Protein AF-A0A1B6IZW8-F1 (afdb_monomer)

Organism: NCBI:txid320908

InterPro domains:
  IPR007110 Immunoglobulin-like domain [PS50835] (6-103)
  IPR013783 Immunoglobulin-like fold [G3DSA:2.60.40.10] (15-103)
  IPR036179 Immunoglobulin-like domain superfamily [SSF48726] (21-102)

pLDDT: mean 86.3, std 16.2, range [38.28, 98.56]

Foldseek 3Di:
DDDPPPPDPPPPPPPPPPDQDDDDDDAQAKDKAWAFDDLVVVVPVWWKWKWWQD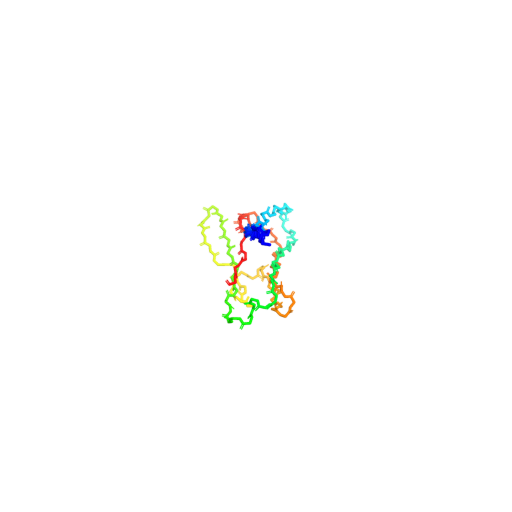PVGIDTQAIQQGGPDPQKGWDDDSNRRTTMIMGGRDDCVPPVTGMDMDD

Structure (mmCIF, N/CA/C/O backbone):
data_AF-A0A1B6IZW8-F1
#
_entry.id   AF-A0A1B6IZW8-F1
#
loop_
_atom_site.group_PDB
_atom_site.id
_atom_site.type_symbol
_atom_site.label_atom_id
_atom_site.label_alt_id
_atom_site.label_comp_id
_atom_site.label_asym_id
_atom_site.label_entity_id
_atom_site.label_seq_id
_atom_site.pdbx_PDB_ins_code
_atom_site.Cartn_x
_atom_site.Cartn_y
_atom_site.Cartn_z
_atom_site.occupancy
_atom_site.B_iso_or_equiv
_atom_site.auth_seq_id
_atom_site.auth_comp_id
_atom_site.auth_asym_id
_atom_site.auth_atom_id
_atom_site.pdbx_PDB_model_num
ATOM 1 N N . MET A 1 1 ? -6.652 29.007 58.583 1.00 38.28 1 MET A N 1
ATOM 2 C CA . MET A 1 1 ? -6.928 29.964 57.498 1.00 38.28 1 MET A CA 1
ATOM 3 C C . MET A 1 1 ? -5.901 29.714 56.406 1.00 38.28 1 MET A C 1
ATOM 5 O O . MET A 1 1 ? -4.775 30.177 56.488 1.00 38.28 1 MET A O 1
ATOM 9 N N . ASP A 1 2 ? -6.297 28.805 55.516 1.00 41.38 2 ASP A N 1
ATOM 10 C CA . ASP A 1 2 ? -6.065 28.794 54.068 1.00 41.38 2 ASP A CA 1
ATOM 11 C C . ASP A 1 2 ? -4.624 28.732 53.543 1.00 41.38 2 ASP A C 1
ATOM 13 O O . ASP A 1 2 ? -4.031 29.705 53.087 1.00 41.38 2 ASP A O 1
ATOM 17 N N . PHE A 1 3 ? -4.108 27.498 53.509 1.00 43.00 3 PHE A N 1
ATOM 18 C CA . PHE A 1 3 ? -3.068 27.082 52.570 1.00 43.00 3 PHE A CA 1
ATOM 19 C C . PHE A 1 3 ? -3.636 27.184 51.146 1.00 43.00 3 PHE A C 1
ATOM 21 O O . PHE A 1 3 ? -4.530 26.417 50.777 1.00 43.00 3 PHE A O 1
ATOM 28 N N . LEU A 1 4 ? -3.132 28.127 50.345 1.00 49.66 4 LEU A N 1
ATOM 29 C CA . LEU A 1 4 ? -3.457 28.225 48.922 1.00 49.66 4 LEU A CA 1
ATOM 30 C C . LEU A 1 4 ? -3.107 26.902 48.219 1.00 49.66 4 LEU A C 1
ATOM 32 O O . LEU A 1 4 ? -1.944 26.603 47.947 1.00 49.66 4 LEU A O 1
ATOM 36 N N . ARG A 1 5 ? -4.135 26.112 47.896 1.00 54.34 5 ARG A N 1
ATOM 37 C CA . ARG A 1 5 ? -4.063 24.998 46.945 1.00 54.34 5 ARG A CA 1
ATOM 38 C C . ARG A 1 5 ? -3.866 25.578 45.545 1.00 54.34 5 ARG A C 1
ATOM 40 O O . ARG A 1 5 ? -4.828 25.826 44.827 1.00 54.34 5 ARG A O 1
ATOM 47 N N . SER A 1 6 ? -2.612 25.802 45.169 1.00 53.97 6 SER A N 1
ATOM 48 C CA . SER A 1 6 ? -2.247 26.059 43.777 1.00 53.97 6 SER A CA 1
ATOM 49 C C . SER A 1 6 ? -2.357 24.747 42.999 1.00 53.97 6 SER A C 1
ATOM 51 O O . SER A 1 6 ? -1.479 23.886 43.062 1.00 53.97 6 SER A O 1
ATOM 53 N N . THR A 1 7 ? -3.485 24.541 42.325 1.00 59.22 7 THR A N 1
ATOM 54 C CA . THR A 1 7 ? -3.668 23.445 41.371 1.00 59.22 7 THR A CA 1
ATOM 55 C C . THR A 1 7 ? -2.854 23.744 40.115 1.00 59.22 7 THR A C 1
ATOM 57 O O . THR A 1 7 ? -3.296 24.494 39.248 1.00 59.22 7 THR A O 1
ATOM 60 N N . PHE A 1 8 ? -1.659 23.161 40.015 1.00 58.22 8 PHE A N 1
ATOM 61 C CA . PHE A 1 8 ? -0.901 23.123 38.766 1.00 58.22 8 PHE A CA 1
ATOM 62 C C . PHE A 1 8 ? -1.630 22.216 37.765 1.00 58.22 8 PHE A C 1
ATOM 64 O O . PHE A 1 8 ? -1.655 20.995 37.917 1.00 58.22 8 PHE A O 1
ATOM 71 N N . LEU A 1 9 ? -2.243 22.818 36.746 1.00 57.28 9 LEU A N 1
ATOM 72 C CA . LEU A 1 9 ? -2.800 22.103 35.603 1.00 57.28 9 LEU A CA 1
ATOM 73 C C . LEU A 1 9 ? -1.634 21.624 34.723 1.00 57.28 9 LEU A C 1
ATOM 75 O O . LEU A 1 9 ? -1.065 22.398 33.956 1.00 57.28 9 LEU A O 1
ATOM 79 N N . VAL A 1 10 ? -1.240 20.358 34.859 1.00 61.66 10 VAL A N 1
ATOM 80 C CA . VAL A 1 10 ? -0.218 19.752 33.995 1.00 61.66 10 VAL A CA 1
ATOM 81 C C . VAL A 1 10 ? -0.868 19.414 32.653 1.00 61.66 10 VAL A C 1
ATOM 83 O O . VAL A 1 10 ? -1.528 18.387 32.510 1.00 61.66 10 VAL A O 1
ATOM 86 N N . ILE A 1 11 ? -0.704 20.294 31.664 1.00 61.72 11 ILE A N 1
ATOM 87 C CA . ILE A 1 11 ? -1.098 20.026 30.277 1.00 61.72 11 ILE A CA 1
ATOM 88 C C . ILE A 1 11 ? -0.054 19.071 29.690 1.00 61.72 11 ILE A C 1
ATOM 90 O O . ILE A 1 11 ? 1.029 19.483 29.280 1.00 61.72 11 ILE A O 1
ATOM 94 N N . THR A 1 12 ? -0.350 17.773 29.693 1.00 60.69 12 THR A N 1
ATOM 95 C CA . THR A 1 12 ? 0.474 16.771 29.010 1.00 60.69 12 THR A CA 1
ATOM 96 C C . THR A 1 12 ? 0.179 16.831 27.513 1.00 60.69 12 THR A C 1
ATOM 98 O O . THR A 1 12 ? -0.799 16.272 27.027 1.00 60.69 12 THR A O 1
ATOM 101 N N . LEU A 1 13 ? 1.020 17.546 26.763 1.00 58.91 13 LEU A N 1
ATOM 102 C CA . LEU A 1 13 ? 0.980 17.534 25.303 1.00 58.91 13 LEU A CA 1
ATOM 103 C C . LEU A 1 13 ? 1.440 16.150 24.824 1.00 58.91 13 LEU A C 1
ATOM 105 O O . LEU A 1 13 ? 2.632 15.853 24.803 1.00 58.91 13 LEU A O 1
ATOM 109 N N . SER A 1 14 ? 0.488 15.276 24.503 1.00 61.91 14 SER A N 1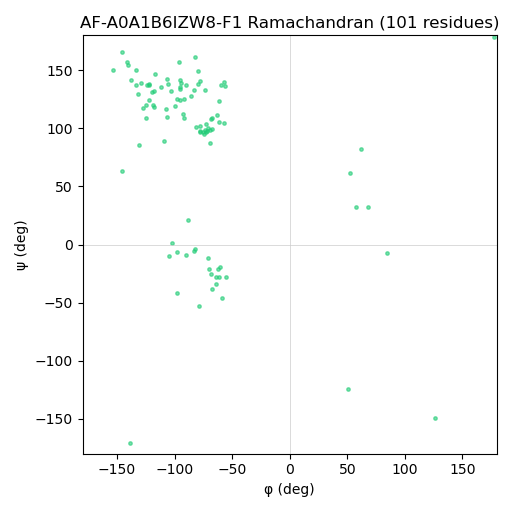
ATOM 110 C CA . SER A 1 14 ? 0.772 13.948 23.960 1.00 61.91 14 SER A CA 1
ATOM 111 C C . SER A 1 14 ? 1.199 14.114 22.500 1.00 61.91 14 SER A C 1
ATOM 113 O O . SER A 1 14 ? 0.361 14.241 21.611 1.00 61.91 14 SER A O 1
ATOM 115 N N . SER A 1 15 ? 2.501 14.173 22.229 1.00 56.44 15 SER A N 1
ATOM 116 C CA . SER A 1 15 ? 3.005 14.088 20.860 1.00 56.44 15 SER A CA 1
ATOM 117 C C . SER A 1 15 ? 2.734 12.677 20.334 1.00 56.44 15 SER A C 1
ATOM 119 O O . SER A 1 15 ? 3.357 11.709 20.766 1.00 56.44 15 SER A O 1
ATOM 121 N N . ALA A 1 16 ? 1.785 12.546 19.405 1.00 57.53 16 ALA A N 1
ATOM 122 C CA . ALA A 1 16 ? 1.661 11.336 18.605 1.00 57.53 16 ALA A CA 1
ATOM 123 C C . ALA A 1 16 ? 2.964 11.183 17.804 1.00 57.53 16 ALA A C 1
ATOM 125 O O . ALA A 1 16 ? 3.231 11.953 16.881 1.00 57.53 16 ALA A O 1
ATOM 126 N N . LEU A 1 17 ? 3.822 10.247 18.211 1.00 56.00 17 LEU A N 1
ATOM 127 C CA . LEU A 1 17 ? 5.055 9.934 17.498 1.00 56.00 17 LEU A CA 1
ATOM 128 C C . LEU A 1 17 ? 4.679 9.303 16.153 1.00 56.00 17 LEU A C 1
ATOM 130 O O . LEU A 1 17 ? 4.373 8.115 16.083 1.00 56.00 17 LEU A O 1
ATOM 134 N N . VAL A 1 18 ? 4.703 10.095 15.081 1.00 59.66 18 VAL A N 1
ATOM 135 C CA . VAL A 1 18 ? 4.705 9.557 13.718 1.00 59.66 18 VAL A CA 1
ATOM 136 C C . VAL A 1 18 ? 6.076 8.923 13.504 1.00 59.66 18 VAL A C 1
ATOM 138 O O . VAL A 1 18 ? 7.073 9.617 13.307 1.00 59.66 18 VAL A O 1
ATOM 141 N N . THR A 1 19 ? 6.155 7.599 13.622 1.00 61.56 19 THR A N 1
ATOM 142 C CA . THR A 1 19 ? 7.387 6.864 13.330 1.00 61.56 19 THR A CA 1
ATOM 143 C C . THR A 1 19 ? 7.497 6.651 11.821 1.00 61.56 19 THR A C 1
ATOM 145 O O . THR A 1 19 ? 6.832 5.797 11.243 1.00 61.56 19 THR A O 1
ATOM 148 N N . CYS A 1 20 ? 8.323 7.460 11.155 1.00 66.38 20 CYS A N 1
ATOM 149 C CA . CYS A 1 20 ? 8.742 7.173 9.785 1.00 66.38 20 CYS A CA 1
ATOM 150 C C . CYS A 1 20 ? 9.819 6.089 9.830 1.00 66.38 20 CYS A C 1
ATOM 152 O O . CYS A 1 20 ? 10.973 6.364 10.164 1.00 66.38 20 CYS A O 1
ATOM 154 N N . ARG A 1 21 ? 9.435 4.852 9.513 1.00 80.62 21 ARG A N 1
ATOM 155 C CA . ARG A 1 21 ? 10.365 3.729 9.414 1.00 80.62 21 ARG A CA 1
ATOM 156 C C . ARG A 1 21 ? 10.798 3.549 7.964 1.00 80.62 21 ARG A C 1
ATOM 158 O O . ARG A 1 21 ? 9.956 3.383 7.088 1.00 80.62 21 ARG A O 1
ATOM 165 N N . SER A 1 22 ? 12.105 3.573 7.715 1.00 85.12 22 SER A N 1
ATOM 166 C CA . SER A 1 22 ? 12.657 3.189 6.416 1.00 85.12 22 SER A CA 1
ATOM 167 C C . SER A 1 22 ? 12.729 1.666 6.314 1.00 85.12 22 SER A C 1
ATOM 169 O O . SER A 1 22 ? 13.111 0.988 7.270 1.00 85.12 22 SER A O 1
ATOM 171 N N . HIS A 1 23 ? 12.360 1.137 5.153 1.00 86.94 23 HIS A N 1
ATOM 172 C CA . HIS A 1 23 ? 12.452 -0.279 4.826 1.00 86.94 23 HIS A CA 1
ATOM 173 C C . HIS A 1 23 ? 13.265 -0.419 3.541 1.00 86.94 23 HIS A C 1
ATOM 175 O O . HIS A 1 23 ? 12.783 -0.064 2.469 1.00 86.94 23 HIS A O 1
ATOM 181 N N . ASP A 1 24 ? 14.485 -0.935 3.662 1.00 92.31 24 ASP A N 1
ATOM 182 C CA . ASP A 1 24 ? 15.303 -1.294 2.507 1.00 92.31 24 ASP A CA 1
ATOM 183 C C . ASP A 1 24 ? 15.022 -2.752 2.130 1.00 92.31 24 ASP A C 1
ATOM 185 O O . ASP A 1 24 ? 14.925 -3.625 2.995 1.00 92.31 24 ASP A O 1
ATOM 189 N N . THR A 1 25 ? 14.892 -3.021 0.835 1.00 94.25 25 THR A N 1
ATOM 190 C CA . THR A 1 25 ? 14.645 -4.359 0.285 1.00 94.25 25 THR A CA 1
ATOM 191 C C . THR A 1 25 ? 15.353 -4.508 -1.058 1.00 94.25 25 THR A C 1
ATOM 193 O O . THR A 1 25 ? 15.799 -3.516 -1.644 1.00 94.25 25 THR A O 1
ATOM 196 N N . ARG A 1 26 ? 15.477 -5.739 -1.554 1.00 96.69 26 ARG A N 1
ATOM 197 C CA . ARG A 1 26 ? 15.966 -6.009 -2.909 1.00 96.69 26 ARG A CA 1
ATOM 198 C C . ARG A 1 26 ? 14.797 -6.185 -3.870 1.00 96.69 26 ARG A C 1
ATOM 200 O O . ARG A 1 26 ? 13.692 -6.541 -3.472 1.00 96.69 26 ARG A O 1
ATOM 207 N N . GLU A 1 27 ? 15.052 -5.966 -5.156 1.00 97.00 27 GLU A N 1
ATOM 208 C CA . GLU A 1 27 ? 14.052 -6.281 -6.174 1.00 97.00 27 GLU A CA 1
ATOM 209 C C . GLU A 1 27 ? 13.680 -7.768 -6.139 1.00 97.00 27 GLU A C 1
ATOM 211 O O . GLU A 1 27 ? 14.538 -8.641 -6.008 1.00 97.00 27 GLU A O 1
ATOM 216 N N . GLY A 1 28 ? 12.384 -8.035 -6.257 1.00 97.69 28 GLY A N 1
ATOM 217 C CA . GLY A 1 28 ? 11.788 -9.362 -6.209 1.00 97.69 28 GLY A CA 1
ATOM 218 C C . GLY A 1 28 ? 11.495 -9.903 -4.809 1.00 97.69 28 GLY A C 1
ATOM 219 O O . GLY A 1 28 ? 10.840 -10.937 -4.706 1.00 97.69 28 GLY A O 1
ATOM 220 N N . GLU A 1 29 ? 11.924 -9.229 -3.740 1.00 98.00 29 GLU A N 1
ATOM 221 C CA . GLU A 1 29 ? 11.613 -9.636 -2.364 1.00 98.00 29 GLU A CA 1
ATOM 222 C C . GLU A 1 29 ? 10.223 -9.161 -1.917 1.00 98.00 29 GLU A C 1
ATOM 224 O O . GLU A 1 29 ? 9.635 -8.244 -2.490 1.00 98.00 29 GLU A O 1
ATOM 229 N N . ASP A 1 30 ? 9.700 -9.791 -0.867 1.00 98.06 30 ASP A N 1
ATOM 230 C CA . ASP A 1 30 ? 8.433 -9.404 -0.251 1.00 98.06 30 ASP A CA 1
ATOM 231 C C . ASP A 1 30 ? 8.686 -8.465 0.940 1.00 98.06 30 ASP A C 1
ATOM 233 O O . ASP A 1 30 ? 9.542 -8.727 1.789 1.00 98.06 30 ASP A O 1
ATOM 237 N N . VAL A 1 31 ? 7.906 -7.385 1.036 1.00 97.00 31 VAL A N 1
ATOM 238 C CA . VAL A 1 31 ? 7.987 -6.388 2.114 1.00 97.00 31 VAL A CA 1
ATOM 239 C C . VAL A 1 31 ? 6.666 -6.321 2.861 1.00 97.00 31 VAL A C 1
ATOM 241 O O . VAL A 1 31 ? 5.611 -6.162 2.254 1.00 97.00 31 VAL A O 1
ATOM 244 N N . ASN A 1 32 ? 6.722 -6.378 4.191 1.00 97.00 32 ASN A N 1
ATOM 245 C CA . ASN A 1 32 ? 5.559 -6.166 5.047 1.00 97.00 32 ASN A CA 1
ATOM 246 C C . ASN A 1 32 ? 5.662 -4.815 5.764 1.00 97.00 32 ASN A C 1
ATOM 248 O O . ASN A 1 32 ? 6.570 -4.606 6.573 1.00 97.00 32 ASN A O 1
ATOM 252 N N . LEU A 1 33 ? 4.721 -3.918 5.477 1.00 96.62 33 LEU A N 1
ATOM 253 C CA . LEU A 1 33 ? 4.572 -2.635 6.153 1.00 96.62 33 LEU A CA 1
ATOM 254 C C . LEU A 1 33 ? 3.496 -2.751 7.226 1.00 96.62 33 LEU A C 1
ATOM 256 O O . LEU A 1 33 ? 2.362 -3.147 6.955 1.00 96.62 33 LEU A O 1
ATOM 260 N N . GLU A 1 34 ? 3.857 -2.400 8.454 1.00 95.75 34 GLU A N 1
ATOM 261 C CA . GLU A 1 34 ? 2.953 -2.508 9.591 1.00 95.75 34 GLU A CA 1
ATOM 262 C C . GLU A 1 34 ? 2.235 -1.190 9.862 1.00 95.75 34 GLU A C 1
ATOM 264 O O . GLU A 1 34 ? 2.865 -0.136 9.949 1.00 95.75 34 GLU A O 1
ATOM 269 N N . CYS A 1 35 ? 0.923 -1.265 10.076 1.00 93.81 35 CYS A N 1
ATOM 270 C CA . CYS A 1 35 ? 0.132 -0.147 10.571 1.00 93.81 35 CYS A CA 1
ATOM 271 C C . CYS A 1 35 ? -0.617 -0.577 11.826 1.00 93.81 35 CYS A C 1
ATOM 273 O O . CYS A 1 35 ? -1.416 -1.521 11.811 1.00 93.81 35 CYS A O 1
ATOM 275 N N . ARG A 1 36 ? -0.343 0.127 12.927 1.00 93.75 36 ARG A N 1
ATOM 276 C CA . ARG A 1 36 ? -0.941 -0.126 14.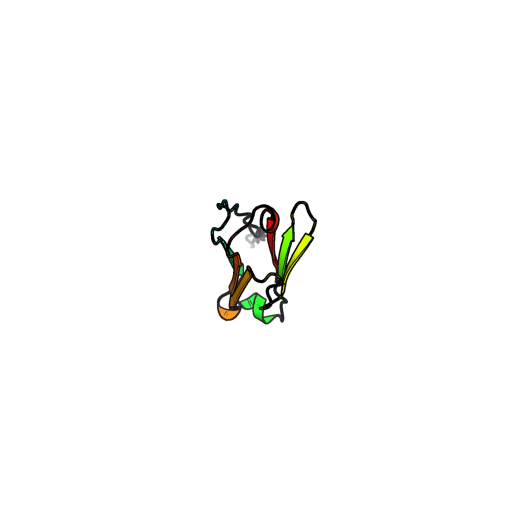238 1.00 93.75 36 ARG A CA 1
ATOM 277 C C . ARG A 1 36 ? -1.744 1.090 14.677 1.00 93.75 36 ARG A C 1
ATOM 279 O O . ARG A 1 36 ? -1.240 2.208 14.630 1.00 93.75 36 ARG A O 1
ATOM 286 N N . PHE A 1 37 ? -2.967 0.868 15.138 1.00 91.19 37 PHE A N 1
ATOM 287 C CA . PHE A 1 37 ? -3.845 1.913 15.658 1.00 91.19 37 PHE A CA 1
ATOM 288 C C . PHE A 1 37 ? -4.613 1.421 16.888 1.00 91.19 37 PHE A C 1
ATOM 290 O O . PHE A 1 37 ? -4.843 0.222 17.038 1.00 91.19 37 PHE A O 1
ATOM 297 N N . PRO A 1 38 ? -5.047 2.320 17.783 1.00 89.94 38 PRO A N 1
ATOM 298 C CA . PRO A 1 38 ? -5.924 1.940 18.881 1.00 89.94 38 PRO A CA 1
ATOM 299 C C . PRO A 1 38 ? -7.264 1.374 18.363 1.00 89.94 38 PRO A C 1
ATOM 301 O O . PRO A 1 38 ? -7.975 2.094 17.658 1.00 89.94 38 PRO A O 1
ATOM 304 N N . PRO A 1 39 ? -7.673 0.143 18.739 1.00 88.06 39 PRO A N 1
ATOM 305 C CA . PRO A 1 39 ? -8.884 -0.498 18.204 1.00 88.06 39 PRO A CA 1
ATOM 306 C C . PRO A 1 39 ? -10.173 0.318 18.374 1.00 88.06 39 PRO A C 1
ATOM 308 O O . PRO A 1 39 ? -11.089 0.229 17.562 1.00 88.06 39 PRO A O 1
ATOM 311 N N . HIS A 1 40 ? -10.252 1.164 19.406 1.00 85.31 40 HIS A N 1
ATOM 312 C CA . HIS A 1 40 ? -11.417 2.019 19.634 1.00 85.31 40 HIS A CA 1
ATOM 313 C C . HIS A 1 40 ? -11.632 3.049 18.512 1.00 85.31 40 HIS A C 1
ATOM 315 O O . HIS A 1 40 ? -12.778 3.401 18.238 1.00 85.31 40 HIS A O 1
ATOM 321 N N . LEU A 1 41 ? -10.577 3.484 17.812 1.00 83.25 41 LEU A N 1
ATOM 322 C CA . LEU A 1 41 ? -10.707 4.413 16.682 1.00 83.25 41 LEU A CA 1
ATOM 323 C C . LEU A 1 41 ? -11.405 3.769 15.477 1.00 83.25 41 LEU A C 1
ATOM 325 O O . LEU A 1 41 ? -12.079 4.457 14.718 1.00 83.25 41 LEU A O 1
ATOM 329 N N . ALA A 1 42 ? -11.343 2.441 15.338 1.00 81.44 42 ALA A N 1
ATOM 330 C CA . ALA A 1 42 ? -12.046 1.740 14.266 1.00 81.44 42 ALA A CA 1
ATOM 331 C C . ALA A 1 42 ? -13.571 1.729 14.428 1.00 81.44 42 ALA A C 1
ATOM 333 O O . ALA A 1 42 ? -14.296 1.531 13.455 1.00 81.44 42 ALA A O 1
ATOM 334 N N . THR A 1 43 ? -14.082 1.940 15.644 1.00 72.44 43 THR A N 1
ATOM 335 C CA . THR A 1 43 ? -15.531 1.915 15.911 1.00 72.44 43 THR A CA 1
ATOM 336 C C . THR A 1 43 ? -16.274 3.119 15.325 1.00 72.44 43 THR A C 1
ATOM 338 O O . THR A 1 43 ? -17.499 3.099 15.229 1.00 72.44 43 THR A O 1
ATOM 341 N N . GLN A 1 44 ? -15.547 4.146 14.876 1.00 73.69 44 GLN A N 1
ATOM 342 C CA . GLN A 1 44 ? -16.098 5.413 14.389 1.00 73.69 44 GLN A CA 1
ATOM 343 C C . GLN A 1 44 ? -16.428 5.426 12.884 1.00 73.69 44 GLN A C 1
ATOM 345 O O . GLN A 1 44 ? -16.520 6.502 12.305 1.00 73.69 44 GLN A O 1
ATOM 350 N N . GLN A 1 45 ? -16.611 4.264 12.237 1.00 68.31 45 GLN A N 1
ATOM 351 C CA . GLN A 1 45 ? -16.813 4.158 10.773 1.00 68.31 45 GLN A CA 1
ATOM 352 C C . GLN A 1 45 ? -15.648 4.774 9.969 1.00 68.31 45 GLN A C 1
ATOM 354 O O . GLN A 1 45 ? -15.837 5.314 8.879 1.00 68.31 45 GLN A O 1
ATOM 359 N N . ALA A 1 46 ? -14.437 4.680 10.525 1.00 79.69 46 ALA A N 1
ATOM 360 C CA . ALA A 1 46 ? -13.195 5.111 9.895 1.00 79.69 46 ALA A CA 1
ATOM 361 C C . ALA A 1 46 ? -13.002 4.409 8.543 1.00 79.69 46 ALA A C 1
ATOM 363 O O . ALA A 1 46 ? -13.236 3.200 8.425 1.00 79.69 46 ALA A O 1
ATOM 364 N N . THR A 1 47 ? -12.583 5.159 7.523 1.00 88.94 47 THR A N 1
ATOM 365 C CA . THR A 1 47 ? -12.237 4.561 6.231 1.00 88.94 47 THR A CA 1
ATOM 366 C C . THR A 1 47 ? -10.729 4.436 6.155 1.00 88.94 47 THR A C 1
ATOM 368 O O . THR A 1 47 ? -10.003 5.419 6.203 1.00 88.94 47 THR A O 1
ATOM 371 N N . PHE A 1 48 ? -10.259 3.203 6.023 1.00 93.94 48 PHE A N 1
ATOM 372 C CA . PHE A 1 48 ? -8.837 2.900 6.026 1.00 93.94 48 PHE A CA 1
ATOM 373 C C . PHE A 1 48 ? -8.231 3.124 4.640 1.00 93.94 48 PHE A C 1
ATOM 375 O O . PHE A 1 48 ? -8.762 2.627 3.645 1.00 93.94 48 PHE A O 1
ATOM 382 N N . TYR A 1 49 ? -7.091 3.807 4.571 1.00 95.69 49 TYR A N 1
ATOM 383 C CA . TYR A 1 49 ? -6.367 4.074 3.328 1.00 95.69 49 TYR A CA 1
ATOM 384 C C . TYR A 1 49 ? -4.881 3.782 3.491 1.00 95.69 49 TYR A C 1
ATOM 386 O O . TYR A 1 49 ? -4.283 4.153 4.497 1.00 95.69 49 TYR A O 1
ATOM 394 N N . TRP A 1 50 ? -4.282 3.147 2.490 1.00 97.69 50 TRP A N 1
ATOM 395 C CA . TRP A 1 50 ? -2.841 3.217 2.273 1.00 97.69 50 TRP A CA 1
ATOM 396 C C . TRP A 1 50 ? -2.581 4.163 1.111 1.00 97.69 50 TRP A C 1
ATOM 398 O O . TRP A 1 50 ? -3.206 4.046 0.056 1.00 97.69 50 TRP A O 1
ATOM 408 N N . LEU A 1 51 ? -1.649 5.080 1.309 1.00 97.12 51 LEU A N 1
ATOM 409 C CA . LEU A 1 51 ? -1.210 6.063 0.334 1.00 97.12 51 LEU A CA 1
ATOM 410 C C . LEU A 1 51 ? 0.259 5.824 0.020 1.00 97.12 51 LEU A C 1
ATOM 412 O O . LEU A 1 51 ? 1.026 5.449 0.909 1.00 97.12 51 LEU A O 1
ATOM 416 N N . ARG A 1 52 ? 0.655 6.093 -1.220 1.00 96.94 52 ARG A N 1
ATOM 417 C CA . ARG A 1 52 ? 2.055 6.125 -1.629 1.00 96.94 52 ARG A CA 1
ATOM 418 C C . ARG A 1 52 ? 2.373 7.468 -2.256 1.00 96.94 52 ARG A C 1
ATOM 420 O O . ARG A 1 52 ? 1.624 7.986 -3.077 1.00 96.94 52 ARG A O 1
ATOM 427 N N . THR A 1 53 ? 3.530 8.002 -1.893 1.00 96.50 53 THR A N 1
ATOM 428 C CA . THR A 1 53 ? 4.136 9.163 -2.538 1.00 96.50 53 THR A CA 1
ATOM 429 C C . THR A 1 53 ? 5.476 8.750 -3.128 1.00 96.50 53 THR A C 1
ATOM 431 O O . THR A 1 53 ? 6.374 8.318 -2.407 1.00 96.50 53 THR A O 1
ATOM 434 N N . ASN A 1 54 ? 5.629 8.882 -4.441 1.00 94.62 54 ASN A N 1
ATOM 435 C CA . ASN A 1 54 ? 6.879 8.611 -5.148 1.00 94.62 54 ASN A CA 1
ATOM 436 C C . ASN A 1 54 ? 7.135 9.682 -6.224 1.00 94.62 54 ASN A C 1
ATOM 438 O O . ASN A 1 54 ? 6.435 10.690 -6.313 1.00 94.62 54 ASN A O 1
ATOM 442 N N . LYS A 1 55 ? 8.143 9.466 -7.078 1.00 92.62 55 LYS A N 1
ATOM 443 C CA . LYS A 1 55 ? 8.491 10.397 -8.169 1.00 92.62 55 LYS A CA 1
ATOM 444 C C . LYS A 1 55 ? 7.362 10.615 -9.191 1.00 92.62 55 LYS A C 1
ATOM 446 O O . LYS A 1 55 ? 7.415 11.591 -9.932 1.00 92.62 55 LYS A O 1
ATOM 451 N N . ARG A 1 56 ? 6.373 9.715 -9.260 1.00 89.69 56 ARG A N 1
ATOM 452 C CA . ARG A 1 56 ? 5.215 9.792 -10.16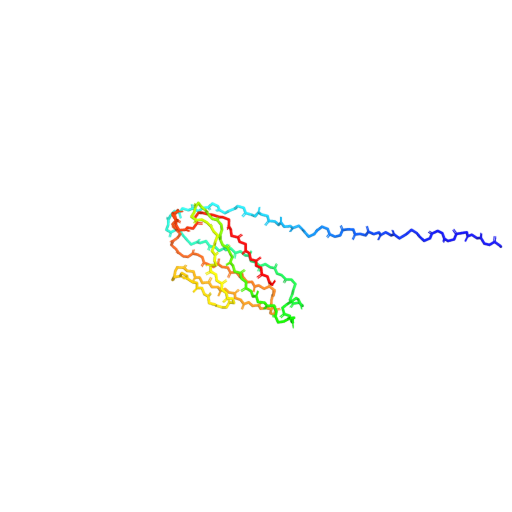7 1.00 89.69 56 ARG A CA 1
ATOM 453 C C . ARG A 1 56 ? 4.027 10.539 -9.557 1.00 89.69 56 ARG A C 1
ATOM 455 O O . ARG A 1 56 ? 3.088 10.846 -10.284 1.00 89.69 56 ARG A O 1
ATOM 462 N N . GLY A 1 57 ? 4.078 10.864 -8.266 1.00 93.25 57 GLY A N 1
ATOM 463 C CA . GLY A 1 57 ? 3.044 11.618 -7.568 1.00 93.25 57 GLY A CA 1
ATOM 464 C C . GLY A 1 57 ? 2.545 10.903 -6.320 1.00 93.25 57 GLY A C 1
ATOM 465 O O . GLY A 1 57 ? 3.301 10.202 -5.647 1.00 93.25 57 GLY A O 1
ATOM 466 N N . HIS A 1 58 ? 1.271 11.129 -6.012 1.00 95.12 58 HIS A N 1
ATOM 467 C CA . HIS A 1 58 ? 0.590 10.618 -4.831 1.00 95.12 58 HIS A CA 1
ATOM 468 C C . HIS A 1 58 ? -0.625 9.793 -5.253 1.00 95.12 58 HIS A C 1
ATOM 470 O O . HIS A 1 58 ? -1.475 10.299 -5.990 1.00 95.12 58 HIS A O 1
ATOM 476 N N . ASP A 1 59 ? -0.710 8.542 -4.808 1.00 95.06 59 ASP A N 1
ATOM 477 C CA . ASP A 1 59 ? -1.790 7.629 -5.169 1.00 95.06 59 ASP A CA 1
ATOM 478 C C . ASP A 1 59 ? -2.264 6.740 -4.013 1.00 95.06 59 ASP A C 1
ATOM 480 O O . ASP A 1 59 ? -1.560 6.499 -3.031 1.00 95.06 59 ASP A O 1
ATOM 484 N N . ASN A 1 60 ? -3.507 6.263 -4.135 1.00 96.44 60 ASN A N 1
ATOM 485 C CA . ASN A 1 60 ? -4.040 5.236 -3.249 1.00 96.44 60 ASN A CA 1
ATOM 486 C C . ASN A 1 60 ? -3.413 3.888 -3.611 1.00 96.44 60 ASN A C 1
ATOM 488 O O . ASN A 1 60 ? -3.386 3.485 -4.771 1.00 96.44 60 ASN A O 1
ATOM 492 N N . VAL A 1 61 ? -2.969 3.176 -2.587 1.00 97.56 61 VAL A N 1
ATOM 493 C CA . VAL A 1 61 ? -2.414 1.822 -2.661 1.00 97.56 61 VAL A CA 1
ATOM 494 C C . VAL A 1 61 ? -3.490 0.800 -2.308 1.00 97.56 61 VAL A C 1
ATOM 496 O O . VAL A 1 61 ? -3.621 -0.234 -2.964 1.00 97.56 61 VAL A O 1
ATOM 499 N N . ALA A 1 62 ? -4.286 1.110 -1.283 1.00 98.06 62 ALA A N 1
ATOM 500 C CA . ALA A 1 62 ? -5.421 0.307 -0.864 1.00 98.06 62 ALA A CA 1
ATOM 501 C C . ALA A 1 62 ? -6.480 1.157 -0.156 1.00 98.06 62 ALA A C 1
ATOM 503 O O . ALA A 1 62 ? -6.154 2.141 0.512 1.00 98.06 62 ALA A O 1
ATOM 504 N N . ILE A 1 63 ? -7.740 0.741 -0.272 1.00 97.12 63 ILE A N 1
ATOM 505 C CA . ILE A 1 63 ? -8.884 1.330 0.427 1.00 97.12 63 ILE A CA 1
ATOM 506 C C . ILE A 1 63 ? -9.621 0.206 1.145 1.00 97.12 63 ILE A C 1
ATOM 508 O O . ILE A 1 63 ? -10.158 -0.702 0.508 1.00 97.12 63 ILE A O 1
ATOM 512 N N . SER A 1 64 ? -9.677 0.268 2.474 1.00 94.94 64 SER A N 1
ATOM 513 C CA . SER A 1 64 ? -10.200 -0.816 3.307 1.00 94.94 64 SER A CA 1
ATOM 514 C C . SER A 1 64 ? -9.547 -2.152 2.920 1.00 94.94 64 SER A C 1
ATOM 516 O O . SER A 1 64 ? -8.330 -2.259 2.909 1.00 94.94 64 SER A O 1
ATOM 518 N N . THR A 1 65 ? -10.304 -3.188 2.575 1.00 95.75 65 THR A N 1
ATOM 519 C CA . THR A 1 65 ? -9.733 -4.490 2.190 1.00 95.75 65 THR A CA 1
ATOM 520 C C . THR A 1 65 ? -9.294 -4.571 0.724 1.00 95.75 65 THR A C 1
ATOM 522 O O . THR A 1 65 ? -8.721 -5.582 0.319 1.00 95.75 65 THR A O 1
ATOM 525 N N . ALA A 1 66 ? -9.558 -3.542 -0.087 1.00 97.38 66 ALA A N 1
ATOM 526 C CA . ALA A 1 66 ? -9.283 -3.552 -1.517 1.00 97.38 66 ALA A CA 1
ATOM 527 C C . ALA A 1 66 ? -7.894 -2.976 -1.822 1.00 97.38 66 ALA A C 1
ATOM 529 O O . ALA A 1 66 ? -7.680 -1.766 -1.736 1.00 97.38 66 ALA A O 1
ATOM 530 N N . ALA A 1 67 ? -6.962 -3.843 -2.216 1.00 98.00 67 ALA A N 1
ATOM 531 C CA . ALA A 1 67 ? -5.683 -3.446 -2.797 1.00 98.00 67 ALA A CA 1
ATOM 532 C C . ALA A 1 67 ? -5.857 -3.048 -4.274 1.00 98.00 67 ALA A C 1
ATOM 534 O O . ALA A 1 67 ? -6.625 -3.682 -4.999 1.00 98.00 67 ALA A O 1
ATOM 535 N N . LEU A 1 68 ? -5.152 -2.003 -4.718 1.00 97.50 68 LEU A N 1
ATOM 536 C CA . LEU A 1 68 ? -5.287 -1.450 -6.076 1.00 97.50 68 LEU A CA 1
ATOM 537 C C . LEU A 1 68 ? -4.214 -1.942 -7.060 1.00 97.50 68 LEU A C 1
ATOM 539 O O . LEU A 1 68 ? -4.315 -1.676 -8.255 1.00 97.50 68 LEU A O 1
ATOM 543 N N . ASP A 1 69 ? -3.224 -2.691 -6.574 1.00 97.25 69 AS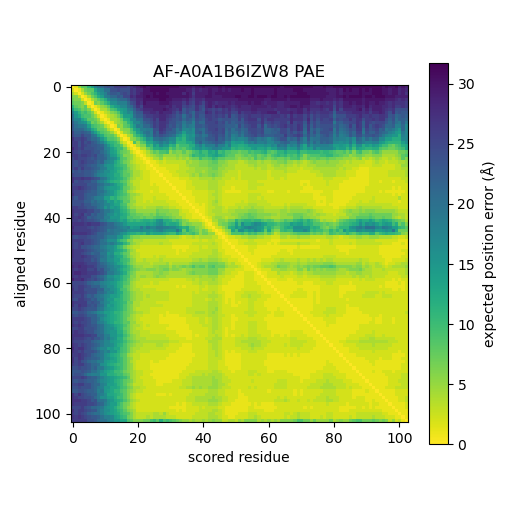P A N 1
ATOM 544 C CA . ASP A 1 69 ? -2.216 -3.378 -7.384 1.00 97.25 69 ASP A CA 1
ATOM 545 C C . ASP A 1 69 ? -2.252 -4.887 -7.070 1.00 97.25 69 ASP 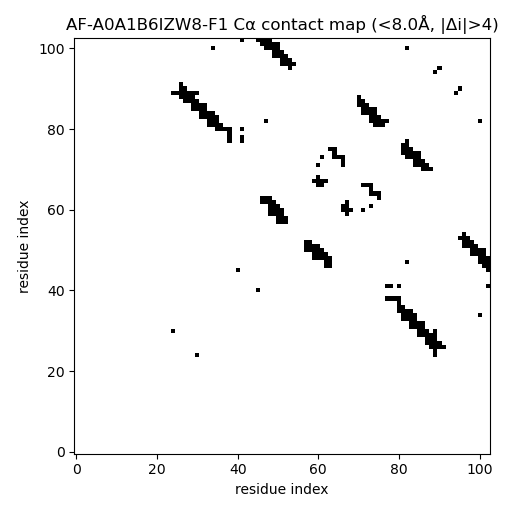A C 1
ATOM 547 O O . ASP A 1 69 ? -2.380 -5.260 -5.899 1.00 97.25 69 ASP A O 1
ATOM 551 N N . PRO A 1 70 ? -2.146 -5.778 -8.073 1.00 97.69 70 PRO A N 1
ATOM 552 C CA . PRO A 1 70 ? -2.179 -7.228 -7.861 1.00 97.69 70 PRO A CA 1
ATOM 553 C C . PRO A 1 70 ? -1.029 -7.767 -6.998 1.00 97.69 70 PRO A C 1
ATOM 555 O O . PRO A 1 70 ? -1.142 -8.864 -6.446 1.00 97.69 70 PRO A O 1
ATOM 558 N N . ASN A 1 71 ? 0.075 -7.029 -6.878 1.00 98.31 71 ASN A N 1
ATOM 559 C CA 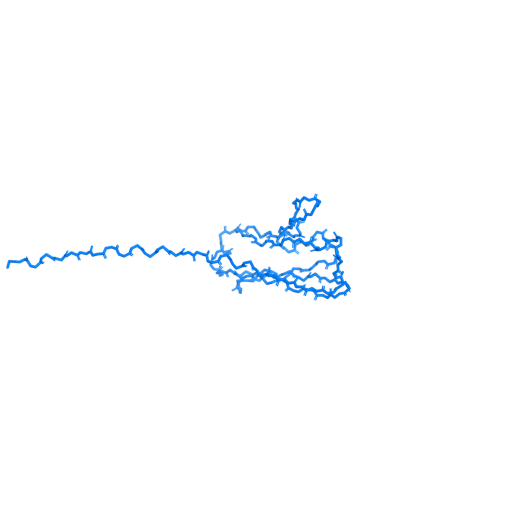. ASN A 1 71 ? 1.196 -7.392 -6.019 1.00 98.31 71 ASN A CA 1
ATOM 560 C C . ASN A 1 71 ? 0.985 -7.002 -4.556 1.00 98.31 71 ASN A C 1
ATOM 562 O O . ASN A 1 71 ? 1.826 -7.329 -3.720 1.00 98.31 71 ASN A O 1
ATOM 566 N N . TYR A 1 72 ? -0.112 -6.321 -4.230 1.00 98.25 72 TYR A N 1
ATOM 567 C CA . TYR A 1 72 ? -0.388 -5.846 -2.883 1.00 98.25 72 TYR A CA 1
ATOM 568 C C . TYR A 1 72 ? -1.486 -6.664 -2.215 1.00 98.25 72 TYR A C 1
ATOM 570 O O . TYR A 1 72 ? -2.470 -7.067 -2.838 1.00 98.25 72 TYR A O 1
ATOM 578 N N . ARG A 1 73 ? -1.334 -6.897 -0.911 1.00 98.56 73 ARG A N 1
ATOM 579 C CA . ARG A 1 73 ? -2.351 -7.536 -0.071 1.00 98.56 73 ARG A CA 1
ATOM 580 C C . ARG A 1 73 ? -2.452 -6.820 1.260 1.00 98.56 73 ARG A C 1
ATOM 582 O O . ARG A 1 73 ? -1.446 -6.424 1.834 1.00 98.56 73 ARG A O 1
ATOM 589 N N . VAL A 1 74 ? -3.672 -6.693 1.757 1.00 98.06 74 VAL A N 1
ATOM 590 C CA . VAL A 1 74 ? -3.968 -5.990 3.003 1.00 98.06 74 VAL A CA 1
ATOM 591 C C . VAL A 1 74 ? -4.426 -6.981 4.069 1.00 98.06 74 VAL A C 1
ATOM 593 O O . VAL A 1 74 ? -5.271 -7.832 3.793 1.00 98.06 74 VAL A O 1
ATOM 596 N N . ASP A 1 75 ? -3.917 -6.837 5.293 1.00 97.69 75 ASP A N 1
ATOM 597 C CA . ASP A 1 75 ? -4.439 -7.490 6.503 1.00 97.69 75 ASP A CA 1
ATOM 598 C C . ASP A 1 75 ? -5.112 -6.427 7.385 1.00 97.69 75 ASP A C 1
ATOM 600 O O . ASP A 1 75 ? -4.467 -5.796 8.225 1.00 97.69 75 ASP A O 1
ATOM 604 N N . LEU A 1 76 ? -6.411 -6.188 7.161 1.00 95.38 76 LEU A N 1
ATOM 605 C CA . LEU A 1 76 ? -7.229 -5.272 7.963 1.00 95.38 76 LEU A CA 1
ATOM 606 C C . LEU A 1 76 ? -7.924 -6.044 9.088 1.00 95.38 76 LEU A C 1
ATOM 608 O O . LEU A 1 76 ? -8.837 -6.831 8.836 1.00 95.38 76 LEU A O 1
ATOM 612 N N . ARG A 1 77 ? -7.524 -5.775 10.333 1.00 95.19 77 ARG A N 1
ATOM 613 C CA . ARG A 1 77 ? -8.126 -6.342 11.551 1.00 95.19 77 ARG A CA 1
ATOM 614 C C . ARG A 1 77 ? -8.418 -5.224 12.549 1.00 95.19 77 ARG A C 1
ATOM 616 O O . ARG A 1 77 ? -7.576 -4.917 13.400 1.00 95.19 77 ARG A O 1
ATOM 623 N N . PRO A 1 78 ? -9.582 -4.564 12.427 1.00 92.69 78 PRO A N 1
ATOM 624 C CA . PRO A 1 78 ? -9.903 -3.395 13.237 1.00 92.69 78 PRO A CA 1
ATOM 625 C C . PRO A 1 78 ? -10.004 -3.697 14.736 1.00 92.69 78 PRO A C 1
ATOM 627 O O . PRO A 1 78 ? -9.575 -2.891 15.558 1.00 92.69 78 PRO A O 1
ATOM 630 N N . ASP A 1 79 ? -10.480 -4.892 15.084 1.00 92.50 79 ASP A N 1
ATOM 631 C CA . ASP A 1 79 ? -10.531 -5.440 16.444 1.00 92.50 79 ASP A CA 1
ATOM 632 C C . ASP A 1 79 ? -9.142 -5.591 17.087 1.00 92.50 79 ASP A C 1
ATOM 634 O O . ASP A 1 79 ? -9.003 -5.489 18.305 1.00 92.50 79 ASP A O 1
ATOM 638 N N . GLN A 1 80 ? -8.107 -5.786 16.268 1.00 94.44 80 GLN A N 1
ATOM 639 C CA . GLN A 1 80 ? -6.714 -5.954 16.694 1.00 94.44 80 GLN A CA 1
ATOM 640 C C . GLN A 1 80 ? -5.877 -4.690 16.493 1.00 94.44 80 GLN A C 1
ATOM 642 O O . GLN A 1 80 ? -4.679 -4.701 16.778 1.00 94.44 80 GLN A O 1
ATOM 647 N N . GLY A 1 81 ? -6.477 -3.604 15.996 1.00 93.75 81 GLY A N 1
ATOM 648 C CA . GLY A 1 81 ? -5.742 -2.371 15.750 1.00 93.75 81 GLY A CA 1
ATOM 649 C C . GLY A 1 81 ? -4.732 -2.489 14.610 1.00 93.75 81 GLY A C 1
ATOM 650 O O . GLY A 1 81 ? -3.652 -1.908 14.700 1.00 93.75 81 GLY A O 1
ATOM 651 N N . ARG A 1 82 ? -5.018 -3.304 13.584 1.00 95.62 82 ARG A N 1
ATOM 652 C CA . ARG A 1 82 ? -4.070 -3.665 12.519 1.00 95.62 82 ARG A CA 1
ATOM 653 C C . ARG A 1 82 ? -4.584 -3.307 11.127 1.00 95.62 82 ARG A C 1
ATOM 655 O O . ARG A 1 82 ? -5.734 -3.598 10.800 1.00 95.62 82 ARG A O 1
ATOM 662 N N . TYR A 1 83 ? -3.695 -2.756 10.300 1.00 96.31 83 TYR A N 1
ATOM 663 C CA . TYR A 1 83 ? -3.928 -2.523 8.874 1.00 96.31 83 TYR A CA 1
ATOM 664 C C . TYR A 1 83 ? -2.642 -2.689 8.051 1.00 96.31 83 TYR A C 1
ATOM 666 O O . TYR A 1 83 ? -2.124 -1.737 7.471 1.00 96.31 83 TYR A O 1
ATOM 674 N N . ASP A 1 84 ? -2.087 -3.898 8.047 1.00 97.56 84 ASP A N 1
ATOM 675 C CA . ASP A 1 84 ? -0.775 -4.156 7.443 1.00 97.56 84 ASP A CA 1
ATOM 676 C C . ASP A 1 84 ? -0.880 -4.297 5.916 1.00 97.56 84 ASP A C 1
ATOM 678 O O . ASP A 1 84 ? -1.899 -4.758 5.392 1.00 97.56 84 ASP A O 1
ATOM 682 N N . LEU A 1 85 ? 0.183 -3.912 5.211 1.00 98.12 85 LEU A N 1
ATOM 683 C CA . LEU A 1 85 ? 0.310 -4.019 3.760 1.00 98.12 85 LEU A CA 1
ATOM 684 C C . LEU A 1 85 ? 1.484 -4.938 3.410 1.00 98.12 85 LEU A C 1
ATOM 686 O O . LEU A 1 85 ? 2.637 -4.622 3.703 1.00 98.12 85 LEU A O 1
ATOM 690 N N . LEU A 1 86 ? 1.191 -6.041 2.728 1.00 98.38 86 LEU A N 1
ATOM 691 C CA . LEU A 1 86 ? 2.181 -6.895 2.083 1.00 98.38 86 LEU A CA 1
ATOM 692 C C . LEU A 1 86 ? 2.372 -6.443 0.634 1.00 98.38 86 LEU A C 1
ATOM 694 O O . LEU A 1 86 ? 1.413 -6.393 -0.138 1.00 98.38 86 LEU A O 1
ATOM 698 N N . ILE A 1 87 ? 3.617 -6.169 0.270 1.00 98.31 87 ILE A N 1
ATOM 699 C CA . ILE A 1 87 ? 4.078 -5.897 -1.089 1.00 98.31 87 ILE A CA 1
ATOM 700 C C . ILE A 1 87 ? 4.861 -7.125 -1.547 1.00 98.31 87 ILE A C 1
ATOM 702 O O . ILE A 1 87 ? 5.947 -7.375 -1.032 1.00 98.31 87 ILE A O 1
ATOM 706 N N . SER A 1 88 ? 4.321 -7.892 -2.492 1.00 98.56 88 SER A N 1
ATOM 707 C CA . SER A 1 88 ? 4.988 -9.079 -3.032 1.00 98.56 88 SER A CA 1
ATOM 708 C C . SER A 1 88 ? 5.751 -8.781 -4.317 1.00 98.56 88 SER A C 1
ATOM 710 O O . SER A 1 88 ? 5.239 -8.076 -5.192 1.00 98.56 88 SER A O 1
ATOM 712 N N . ASN A 1 89 ? 6.926 -9.392 -4.489 1.00 98.06 89 ASN A N 1
ATOM 713 C CA . ASN A 1 89 ? 7.802 -9.170 -5.644 1.00 98.06 89 ASN A CA 1
ATOM 714 C C . ASN A 1 89 ? 8.078 -7.668 -5.851 1.00 98.06 89 ASN A C 1
ATOM 716 O O . ASN A 1 89 ? 7.649 -7.077 -6.852 1.00 98.06 89 ASN A O 1
ATOM 720 N N . ALA A 1 90 ? 8.709 -7.042 -4.854 1.00 97.56 90 ALA A N 1
ATOM 721 C CA . ALA A 1 90 ? 8.974 -5.611 -4.813 1.00 97.56 90 ALA A CA 1
ATOM 722 C C . ALA A 1 90 ? 9.776 -5.148 -6.038 1.00 97.56 90 ALA A C 1
ATOM 724 O O . ALA A 1 90 ? 10.703 -5.817 -6.489 1.00 97.56 90 ALA A O 1
ATOM 725 N N . SER A 1 91 ? 9.433 -3.986 -6.580 1.00 97.00 91 SER A N 1
ATOM 726 C CA . SER A 1 91 ? 10.109 -3.382 -7.731 1.00 97.00 91 SER A CA 1
ATOM 727 C C . SER A 1 91 ? 10.483 -1.947 -7.413 1.00 97.00 91 SER A C 1
ATOM 729 O O . SER A 1 91 ? 9.672 -1.211 -6.847 1.00 97.00 91 SER A O 1
ATOM 731 N N . PHE A 1 92 ? 11.677 -1.517 -7.826 1.00 94.50 92 PHE A N 1
ATOM 732 C CA . PHE A 1 92 ? 12.118 -0.147 -7.596 1.00 94.50 92 PHE A CA 1
ATOM 733 C C . PHE A 1 92 ? 11.161 0.874 -8.226 1.00 94.50 92 PHE A C 1
ATOM 735 O O . PHE A 1 92 ? 10.756 1.834 -7.574 1.00 94.50 92 PHE A O 1
ATOM 742 N N . ASP A 1 93 ? 10.740 0.655 -9.471 1.00 94.12 93 ASP A N 1
ATOM 743 C CA . ASP A 1 93 ? 9.886 1.609 -10.183 1.00 94.12 93 ASP A CA 1
ATOM 744 C C . ASP A 1 93 ? 8.486 1.711 -9.570 1.00 94.12 93 ASP A C 1
ATOM 746 O O . ASP A 1 93 ? 7.898 2.797 -9.511 1.00 94.12 93 ASP A O 1
ATOM 750 N N . ARG A 1 94 ? 7.933 0.580 -9.115 1.00 94.94 94 ARG A N 1
ATOM 751 C CA . ARG A 1 94 ? 6.598 0.520 -8.511 1.00 94.94 94 ARG A CA 1
ATOM 752 C C . ARG A 1 94 ? 6.603 1.006 -7.066 1.00 94.94 94 ARG A C 1
ATOM 754 O O . ARG A 1 94 ? 5.816 1.887 -6.724 1.00 94.94 94 ARG A O 1
ATOM 761 N N . ASP A 1 95 ? 7.476 0.448 -6.240 1.00 96.00 95 ASP A N 1
ATOM 762 C CA . ASP A 1 95 ? 7.338 0.472 -4.785 1.00 96.00 95 ASP A CA 1
ATOM 763 C C . ASP A 1 95 ? 8.288 1.451 -4.102 1.00 96.00 95 ASP A C 1
ATOM 765 O O . ASP A 1 95 ? 8.119 1.721 -2.921 1.00 96.00 95 ASP A O 1
ATOM 769 N N . ASN A 1 96 ? 9.268 2.030 -4.802 1.00 95.56 96 ASN A N 1
ATOM 770 C CA . ASN A 1 96 ? 10.163 2.986 -4.161 1.00 95.56 96 ASN A CA 1
ATOM 771 C C . ASN A 1 96 ? 9.450 4.322 -3.898 1.00 95.56 96 ASN A C 1
ATOM 773 O O . ASN A 1 96 ? 9.242 5.138 -4.803 1.00 95.56 96 ASN A O 1
ATOM 777 N N . GLY A 1 97 ? 9.073 4.546 -2.643 1.00 95.31 97 GLY A N 1
ATOM 778 C CA . GLY A 1 97 ? 8.365 5.736 -2.202 1.00 95.31 97 GLY A CA 1
ATOM 779 C C . GLY A 1 97 ? 8.018 5.690 -0.720 1.00 95.31 97 GLY A C 1
ATOM 780 O O . GLY A 1 97 ? 8.293 4.722 -0.015 1.00 95.31 97 GLY A O 1
ATOM 781 N N . GLN A 1 98 ? 7.398 6.764 -0.248 1.00 95.94 98 GLN A N 1
ATOM 782 C CA . GLN A 1 98 ? 6.873 6.851 1.105 1.00 95.94 98 GLN A CA 1
ATOM 783 C C . GLN A 1 98 ? 5.468 6.258 1.145 1.00 95.94 98 GLN A C 1
ATOM 785 O O . GLN A 1 98 ? 4.612 6.676 0.367 1.00 95.94 98 GLN A O 1
ATOM 790 N N . PHE A 1 99 ? 5.230 5.331 2.070 1.00 96.50 99 PHE A N 1
ATOM 791 C CA . PHE A 1 99 ? 3.908 4.769 2.325 1.00 96.50 99 PHE A CA 1
ATOM 792 C C . PHE A 1 99 ? 3.331 5.326 3.621 1.00 96.50 99 PHE A C 1
ATOM 794 O O . PHE A 1 99 ? 4.028 5.423 4.631 1.00 96.50 99 PHE A O 1
ATOM 801 N N . GLU A 1 100 ? 2.046 5.659 3.599 1.00 95.31 100 GLU A N 1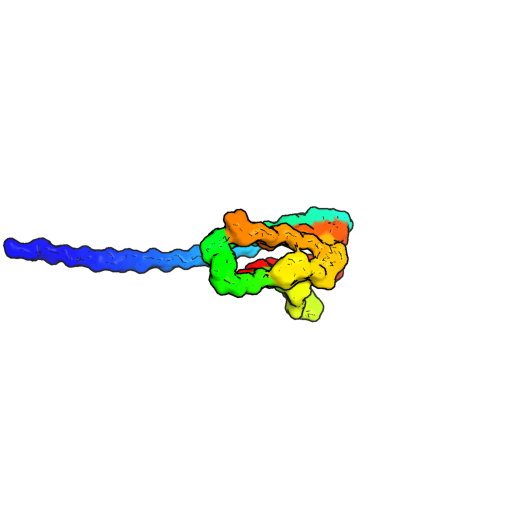
ATOM 802 C CA . GLU A 1 100 ? 1.311 6.158 4.759 1.00 95.31 100 GLU A CA 1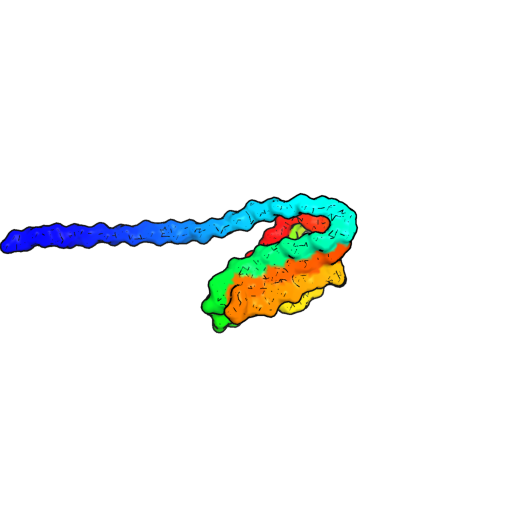
ATOM 803 C C . GLU A 1 100 ? -0.004 5.404 4.911 1.00 95.31 100 GLU A C 1
ATOM 805 O O . GLU A 1 100 ? -0.789 5.331 3.966 1.00 95.31 100 GLU A O 1
ATOM 810 N N . CYS A 1 101 ? -0.275 4.893 6.110 1.00 93.75 101 CYS A N 1
ATOM 811 C CA . CYS A 1 101 ? -1.598 4.398 6.460 1.00 93.75 101 CYS A CA 1
ATOM 812 C C . CYS A 1 101 ? -2.411 5.495 7.156 1.00 93.75 101 CYS A C 1
ATOM 814 O O . CYS A 1 101 ? -1.888 6.238 7.990 1.00 93.75 101 CYS A O 1
ATOM 816 N N . ARG A 1 102 ? -3.696 5.605 6.818 1.00 91.81 102 ARG A N 1
ATOM 817 C CA . ARG A 1 102 ? -4.646 6.556 7.408 1.00 91.81 102 ARG A CA 1
ATOM 818 C C . ARG A 1 102 ? -5.959 5.856 7.758 1.00 91.81 102 ARG A C 1
ATOM 820 O O . ARG A 1 102 ? -6.313 4.867 7.114 1.00 91.81 102 ARG A O 1
ATOM 827 N N . LEU A 1 103 ? -6.632 6.365 8.790 1.00 88.25 103 LEU A N 1
ATOM 828 C CA . LEU A 1 103 ? -7.933 5.924 9.305 1.00 88.25 103 LEU A CA 1
ATOM 829 C C . LEU A 1 103 ? -8.954 7.058 9.179 1.00 88.25 103 LEU A C 1
ATOM 831 O O . LEU A 1 103 ? -8.520 8.219 9.364 1.00 88.25 103 LEU A O 1
#

Secondary structure (DSSP, 8-state):
--------------------------TT--EEE--B--GGGGGG-PPPEEEEEETTEEEEEEETTEESSTTEEEEEEGGGTEEEEEE-S--HHHH-SEEEEE-

Mean predicted aligned error: 9.02 Å

Nearest PDB structures (foldseek):
  1xed-assembly2_B  TM=8.132E-01  e=9.501E-04  Homo sapiens
  6vrn-assembly1_D  TM=8.143E-01  e=5.227E-03  Homo sapiens
  6p64-assembly1_D-3  TM=7.822E-01  e=4.938E-03  Homo sapiens
  7bxa-assembly2_P  TM=7.848E-01  e=9.767E-03  Homo sapiens
  2wng-assembly1_A  TM=8.024E-01  e=3.410E-02  Homo sapiens

Radius of gyration: 19.56 Å; Cα contacts (8 Å, |Δi|>4): 154; chains: 1; bounding box: 33×40×68 Å

Solvent-accessible surface area (backbone atoms only — not comparable to full-atom values): 6474 Å² total; per-residue (Å²): 137,79,81,82,80,77,80,79,80,81,82,78,80,79,76,80,80,80,80,86,76,88,82,88,82,56,75,59,38,73,46,79,48,84,36,79,49,69,37,75,62,51,74,71,77,50,64,39,35,33,34,38,40,39,97,92,44,76,47,76,46,25,50,61,78,47,49,74,45,95,49,41,45,58,52,73,37,50,89,73,15,33,51,27,39,37,37,47,57,32,39,67,89,81,63,56,56,52,75,46,78,48,97

Sequence (103 aa):
MDFLRSTFLVITLSSALVTCRSHDTREGEDVNLECRFPPHLATQQATFYWLRTNKRGHDNVAISTAALDPNYRVDLRPDQGRYDLLISNASFDRDNGQFECRL